Protein AF-A0A662R761-F1 (afdb_monomer_lite)

Secondary structure (DSSP, 8-state):
---PPPHHHHHHHHHHHHHHTTSEEEHHHHHTTS-GGGHHHHHHHHHHTTSEEEEETTEEEEPPHHHHHHHHHT-

Sequence (75 aa):
MVQALPRWLFKKYADIWEKFGDQEISYSDFHVCFEDTSIGTAITKLVRYGWISRIARARYKLNTPEKMTEEVAKL

pLDDT: mean 83.81, std 6.98, range [57.66, 90.62]

Structure (mmCIF, N/CA/C/O backbone):
data_AF-A0A662R761-F1
#
_entry.id   AF-A0A662R761-F1
#
loop_
_atom_site.group_PDB
_atom_site.id
_atom_site.type_symbol
_atom_site.label_atom_id
_atom_site.label_alt_id
_atom_site.label_comp_id
_atom_site.label_asym_id
_atom_site.label_entity_id
_atom_site.la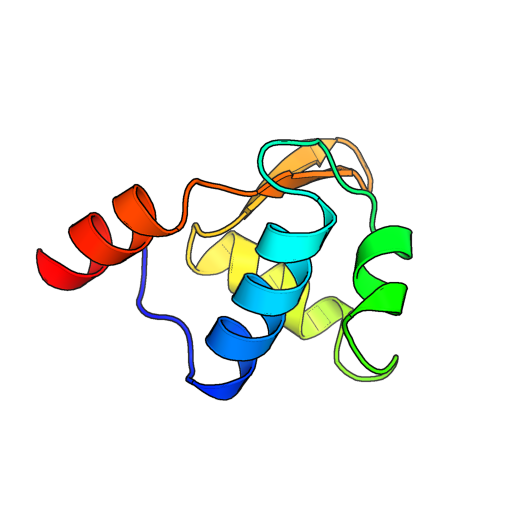bel_seq_id
_atom_site.pdbx_PDB_ins_code
_atom_site.Cartn_x
_atom_site.Cartn_y
_atom_site.Cartn_z
_atom_site.occupancy
_atom_site.B_iso_or_equiv
_atom_site.auth_seq_id
_atom_site.auth_comp_id
_atom_site.auth_asym_id
_atom_site.auth_atom_id
_atom_site.pdbx_PDB_model_num
ATOM 1 N N . MET A 1 1 ? -11.471 9.765 3.030 1.00 61.34 1 MET A N 1
ATOM 2 C CA . MET A 1 1 ? -12.073 8.675 3.822 1.00 61.34 1 MET A CA 1
ATOM 3 C C . MET A 1 1 ? -11.122 7.506 3.761 1.00 61.34 1 MET A C 1
ATOM 5 O O . MET A 1 1 ? -10.881 7.015 2.661 1.00 61.34 1 MET A O 1
ATOM 9 N N . VAL A 1 2 ? -10.532 7.142 4.899 1.00 79.00 2 VAL A N 1
ATOM 10 C CA . VAL A 1 2 ? -9.683 5.953 4.982 1.00 79.00 2 VAL A CA 1
ATOM 11 C C . VAL A 1 2 ? -10.581 4.729 4.855 1.00 79.00 2 VAL A C 1
ATOM 13 O O . VAL A 1 2 ? -11.660 4.698 5.431 1.00 79.00 2 VAL A O 1
ATOM 16 N N . GLN A 1 3 ? -10.190 3.762 4.036 1.00 82.38 3 GLN A N 1
ATOM 17 C CA . GLN A 1 3 ? -10.964 2.542 3.809 1.00 82.38 3 GLN A CA 1
ATOM 18 C C . GLN A 1 3 ? -10.093 1.311 4.066 1.00 82.38 3 GLN A C 1
ATOM 20 O O . GLN A 1 3 ? -8.873 1.355 3.893 1.00 82.38 3 GLN A O 1
ATOM 25 N N . ALA A 1 4 ? -10.726 0.196 4.436 1.00 84.31 4 ALA A N 1
ATOM 26 C CA . ALA A 1 4 ? -10.037 -1.071 4.650 1.00 84.31 4 ALA A CA 1
ATOM 27 C C . ALA A 1 4 ? -9.344 -1.552 3.365 1.00 84.31 4 ALA A C 1
ATOM 29 O O . ALA A 1 4 ? -9.966 -1.635 2.301 1.00 84.31 4 ALA A O 1
ATOM 30 N N . LEU A 1 5 ? -8.060 -1.906 3.464 1.00 86.06 5 LEU A N 1
ATOM 31 C CA . LEU A 1 5 ? -7.342 -2.518 2.350 1.00 86.06 5 LEU A CA 1
ATOM 32 C C . LEU A 1 5 ? -7.721 -4.000 2.203 1.00 86.06 5 LEU A C 1
ATOM 34 O O . LEU A 1 5 ? -7.863 -4.711 3.200 1.00 86.06 5 LEU A O 1
ATOM 38 N N . PRO A 1 6 ? -7.790 -4.520 0.966 1.00 86.44 6 PRO A N 1
ATOM 39 C CA . PRO A 1 6 ? -7.789 -5.958 0.729 1.00 86.44 6 PRO A CA 1
ATOM 40 C C . PRO A 1 6 ? -6.564 -6.624 1.372 1.00 86.44 6 PRO A C 1
ATOM 42 O O . PRO A 1 6 ? -5.466 -6.072 1.308 1.00 86.44 6 PRO A O 1
ATOM 45 N N . ARG A 1 7 ? -6.714 -7.849 1.899 1.00 84.38 7 ARG A N 1
ATOM 46 C CA . ARG A 1 7 ? -5.633 -8.603 2.580 1.00 84.38 7 ARG A CA 1
ATOM 47 C C . ARG A 1 7 ? -4.301 -8.621 1.820 1.00 84.38 7 ARG A C 1
ATOM 49 O O . ARG A 1 7 ? -3.252 -8.417 2.421 1.00 84.38 7 ARG A O 1
ATOM 56 N N . TRP A 1 8 ? -4.338 -8.850 0.507 1.00 85.00 8 TRP A N 1
ATOM 57 C CA . TRP A 1 8 ? -3.128 -8.893 -0.322 1.00 85.00 8 TRP A CA 1
ATOM 58 C C . TRP A 1 8 ? -2.431 -7.526 -0.408 1.00 85.00 8 TRP A C 1
ATOM 60 O O . TRP A 1 8 ? -1.206 -7.465 -0.391 1.00 85.00 8 TRP A O 1
ATOM 70 N N . LEU A 1 9 ? -3.201 -6.434 -0.458 1.00 87.00 9 LEU A N 1
ATOM 71 C CA . LEU A 1 9 ? -2.680 -5.072 -0.554 1.00 87.00 9 LEU A CA 1
ATOM 72 C C . LEU A 1 9 ? -2.172 -4.581 0.803 1.00 87.00 9 LEU A C 1
ATOM 74 O O . LEU A 1 9 ? -1.147 -3.915 0.855 1.00 87.00 9 LEU A O 1
ATOM 78 N N . PHE A 1 10 ? -2.842 -4.968 1.891 1.00 87.44 10 PHE A N 1
ATOM 79 C CA . PHE A 1 10 ? -2.380 -4.707 3.252 1.00 87.44 10 PHE A CA 1
ATOM 80 C C . PHE A 1 10 ? -1.028 -5.372 3.528 1.00 87.44 10 PHE A C 1
ATOM 82 O O . PHE A 1 10 ? -0.125 -4.720 4.035 1.00 87.44 10 PHE A O 1
ATOM 89 N N . LYS A 1 11 ? -0.849 -6.639 3.126 1.00 85.81 11 LYS A N 1
ATOM 90 C CA . LYS A 1 11 ? 0.441 -7.331 3.270 1.00 85.81 11 LYS A CA 1
ATOM 91 C C . LYS A 1 11 ? 1.562 -6.595 2.529 1.00 85.81 11 LYS A C 1
ATOM 93 O O . LYS A 1 11 ? 2.595 -6.308 3.113 1.00 85.81 11 LYS A O 1
ATOM 98 N N . LYS A 1 12 ? 1.318 -6.213 1.272 1.00 86.94 12 LYS A N 1
ATOM 99 C CA . LYS A 1 12 ? 2.285 -5.445 0.473 1.00 86.94 12 LYS A CA 1
ATOM 100 C C . LYS A 1 12 ? 2.572 -4.063 1.056 1.00 86.94 12 LYS A C 1
ATOM 102 O O . LYS A 1 12 ? 3.702 -3.595 0.994 1.00 86.94 12 LYS A O 1
ATOM 107 N N . TYR A 1 13 ? 1.558 -3.416 1.622 1.00 88.06 13 TYR A N 1
ATOM 108 C CA . TYR A 1 13 ? 1.726 -2.154 2.328 1.00 88.06 13 TYR A CA 1
ATOM 109 C C . TYR A 1 13 ? 2.610 -2.309 3.568 1.00 88.06 13 TYR A C 1
ATOM 111 O O . TYR A 1 13 ? 3.496 -1.488 3.775 1.00 88.06 13 TYR A O 1
ATOM 119 N N . ALA A 1 14 ? 2.405 -3.366 4.357 1.00 87.81 14 ALA A N 1
ATOM 120 C CA . ALA A 1 14 ? 3.238 -3.668 5.515 1.00 87.81 14 ALA A CA 1
ATOM 121 C C . ALA A 1 14 ? 4.704 -3.897 5.110 1.00 87.81 14 ALA A C 1
ATOM 123 O O . ALA A 1 14 ? 5.581 -3.290 5.713 1.00 87.81 14 ALA A O 1
ATOM 124 N N . ASP A 1 15 ? 4.959 -4.656 4.035 1.00 88.19 15 ASP A N 1
ATOM 125 C CA . ASP A 1 15 ? 6.317 -4.871 3.502 1.00 88.19 15 ASP A CA 1
ATOM 126 C C . ASP A 1 15 ? 7.003 -3.540 3.120 1.00 88.19 15 ASP A C 1
ATOM 128 O O . ASP A 1 15 ? 8.195 -3.339 3.350 1.00 88.19 15 ASP A O 1
ATOM 132 N N . ILE A 1 16 ? 6.244 -2.608 2.534 1.00 88.62 16 ILE A N 1
ATOM 133 C CA . ILE A 1 16 ? 6.735 -1.274 2.157 1.00 88.62 16 ILE A CA 1
ATOM 134 C C . ILE A 1 16 ? 6.985 -0.415 3.395 1.00 88.62 16 ILE A C 1
ATOM 136 O O . ILE A 1 16 ? 8.017 0.245 3.487 1.00 88.62 16 ILE A O 1
ATOM 140 N N . TRP A 1 17 ? 6.057 -0.421 4.349 1.00 89.19 17 TRP A N 1
ATOM 141 C CA . TRP A 1 17 ? 6.191 0.332 5.589 1.00 89.19 17 TRP A CA 1
ATOM 142 C C . TRP A 1 17 ? 7.380 -0.155 6.422 1.00 89.19 17 TRP A C 1
ATOM 144 O O . TRP A 1 17 ? 8.100 0.661 6.981 1.00 89.19 17 TRP A O 1
ATOM 154 N N . GLU A 1 18 ? 7.638 -1.460 6.466 1.00 88.81 18 GLU A N 1
ATOM 155 C CA . GLU A 1 18 ? 8.795 -2.016 7.172 1.00 88.81 18 GLU A CA 1
ATOM 156 C C . GLU A 1 18 ? 10.123 -1.555 6.550 1.00 88.81 18 GLU A C 1
ATOM 158 O O . GLU A 1 18 ? 11.081 -1.274 7.268 1.00 88.81 18 GLU A O 1
ATOM 163 N N . LYS A 1 19 ? 10.175 -1.416 5.219 1.00 88.12 19 LYS A N 1
ATOM 164 C CA . LYS A 1 19 ? 11.380 -0.971 4.505 1.00 88.12 19 LYS A CA 1
ATOM 165 C C . LYS A 1 19 ? 11.609 0.536 4.543 1.00 88.12 19 LYS A C 1
ATOM 167 O O . LYS A 1 19 ? 12.752 0.965 4.669 1.00 88.12 19 LYS A O 1
ATOM 172 N N . PHE A 1 20 ? 10.551 1.326 4.372 1.00 88.25 20 PHE A N 1
ATOM 173 C CA . PHE A 1 20 ? 10.657 2.771 4.146 1.00 88.25 20 PHE A CA 1
ATOM 174 C C . PHE A 1 20 ? 10.080 3.615 5.291 1.00 88.25 20 PHE A C 1
ATOM 176 O O . PHE A 1 20 ? 10.467 4.769 5.458 1.00 88.25 20 PHE A O 1
ATOM 183 N N . GLY A 1 21 ? 9.180 3.067 6.108 1.00 86.69 21 GLY A N 1
ATOM 184 C CA . GLY A 1 21 ? 8.585 3.762 7.251 1.00 86.69 21 GLY A CA 1
ATOM 185 C C . GLY A 1 21 ? 7.884 5.069 6.870 1.00 86.69 21 GLY A C 1
ATOM 186 O O . GLY A 1 21 ? 7.145 5.131 5.895 1.00 86.69 21 GLY A O 1
ATOM 187 N N . ASP A 1 22 ? 8.133 6.139 7.627 1.00 85.56 22 ASP A N 1
ATOM 188 C CA . ASP A 1 22 ? 7.56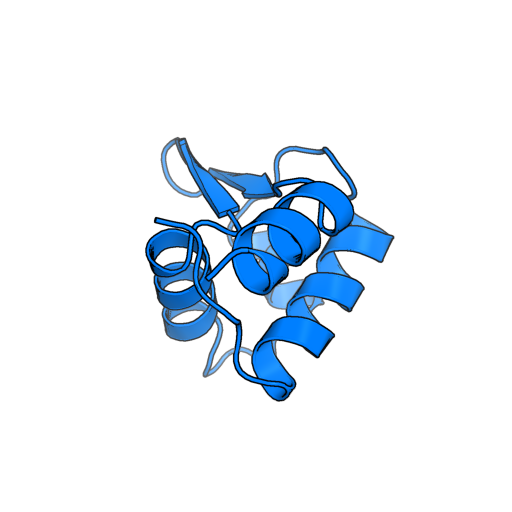0 7.480 7.390 1.00 85.56 22 ASP A CA 1
ATOM 189 C C . ASP A 1 22 ? 8.358 8.310 6.355 1.00 85.56 22 ASP A C 1
ATOM 191 O O . ASP A 1 22 ? 8.350 9.543 6.365 1.00 85.56 22 ASP A O 1
ATOM 195 N N . GLN A 1 23 ? 9.105 7.650 5.467 1.00 86.06 23 GLN A N 1
ATOM 196 C CA . GLN A 1 23 ? 9.855 8.330 4.413 1.00 86.06 23 GLN A CA 1
ATOM 197 C C . GLN A 1 23 ? 8.997 8.602 3.172 1.00 86.06 23 GLN A C 1
ATOM 199 O O . GLN A 1 23 ? 7.977 7.959 2.905 1.00 86.06 23 GLN A O 1
ATOM 204 N N . GLU A 1 24 ? 9.440 9.578 2.380 1.00 88.88 24 GLU A N 1
ATOM 205 C CA . GLU A 1 24 ? 8.927 9.773 1.029 1.00 88.88 24 GLU A CA 1
ATOM 206 C C . GLU A 1 24 ? 9.488 8.691 0.110 1.00 88.88 24 GLU A C 1
ATOM 208 O O . GLU A 1 24 ? 10.701 8.521 0.006 1.00 88.88 24 GLU A O 1
ATOM 213 N N . ILE A 1 25 ? 8.598 8.002 -0.597 1.00 89.50 25 ILE A N 1
ATOM 214 C CA . ILE A 1 25 ? 8.951 6.938 -1.530 1.00 89.50 25 ILE A CA 1
ATOM 215 C C . ILE A 1 25 ? 8.557 7.301 -2.957 1.00 89.50 25 ILE A C 1
ATOM 217 O O . ILE A 1 25 ? 7.570 7.997 -3.222 1.00 89.50 25 ILE A O 1
ATOM 221 N N . SER A 1 26 ? 9.346 6.821 -3.905 1.00 88.75 26 SER A N 1
ATOM 222 C CA . SER A 1 26 ? 9.131 7.004 -5.332 1.00 88.75 26 SER A CA 1
ATOM 223 C C . SER A 1 26 ? 8.381 5.825 -5.949 1.00 88.75 26 SER A C 1
ATOM 225 O O . SER A 1 26 ? 8.274 4.753 -5.362 1.00 88.75 26 SER A O 1
ATOM 227 N N . TYR A 1 27 ? 7.877 5.997 -7.174 1.00 86.00 27 TYR A N 1
ATOM 228 C CA . TYR A 1 27 ? 7.293 4.890 -7.945 1.00 86.00 27 TYR A CA 1
ATOM 229 C C . TYR A 1 27 ? 8.249 3.684 -8.069 1.00 86.00 27 TYR A C 1
ATOM 231 O O . TYR A 1 27 ? 7.806 2.542 -7.994 1.00 86.00 27 TYR A O 1
ATOM 239 N N . SER A 1 28 ? 9.556 3.929 -8.198 1.00 85.00 28 SER A N 1
ATOM 240 C CA . SER A 1 28 ? 10.578 2.880 -8.300 1.00 85.00 28 SER A CA 1
ATOM 241 C C . SER A 1 28 ? 10.710 2.054 -7.018 1.00 85.00 28 SER A C 1
ATOM 243 O O . SER A 1 28 ? 10.942 0.853 -7.085 1.00 85.00 28 SER A O 1
ATOM 245 N N . ASP A 1 29 ? 10.487 2.661 -5.854 1.00 86.56 29 ASP A N 1
ATOM 246 C CA . ASP A 1 29 ? 10.534 1.961 -4.565 1.00 86.56 29 ASP A CA 1
ATOM 247 C C . ASP A 1 29 ? 9.388 0.949 -4.427 1.00 86.56 29 ASP A C 1
ATOM 249 O O . ASP A 1 29 ? 9.544 -0.117 -3.826 1.00 86.56 29 ASP A O 1
ATOM 253 N N . PHE A 1 30 ? 8.249 1.220 -5.074 1.00 84.25 30 PHE A N 1
ATOM 254 C CA . PHE A 1 30 ? 7.151 0.261 -5.152 1.00 84.25 30 PHE A CA 1
ATOM 255 C C . PHE A 1 30 ? 7.515 -0.984 -5.971 1.00 84.25 30 PHE A C 1
ATOM 257 O O . PHE A 1 30 ? 7.057 -2.066 -5.606 1.00 84.25 30 PHE A O 1
ATOM 264 N N . HIS A 1 31 ? 8.368 -0.881 -7.002 1.00 84.25 31 HIS A N 1
ATOM 265 C CA . HIS A 1 31 ? 8.845 -2.057 -7.754 1.00 84.25 31 HIS A CA 1
ATOM 266 C C . HIS A 1 31 ? 9.637 -3.035 -6.882 1.00 84.25 31 HIS A C 1
ATOM 268 O O . HIS A 1 31 ? 9.664 -4.228 -7.158 1.00 84.25 31 HIS A O 1
ATOM 274 N N . VAL A 1 32 ? 10.245 -2.562 -5.793 1.00 81.44 32 VAL A N 1
ATOM 275 C CA . VAL A 1 32 ? 10.993 -3.427 -4.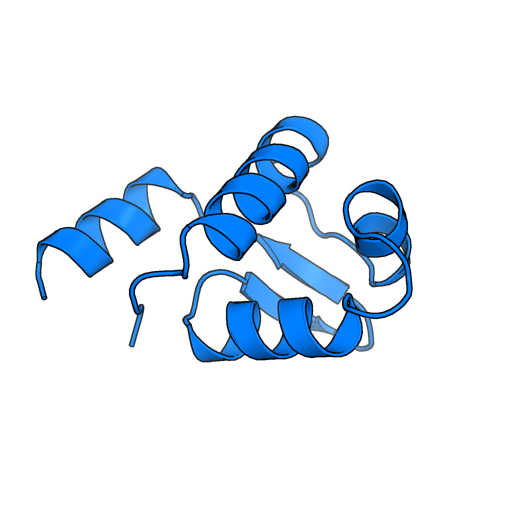869 1.00 81.44 32 VAL A CA 1
ATOM 276 C C . VAL A 1 32 ? 10.055 -4.335 -4.058 1.00 81.44 32 VAL A C 1
ATOM 278 O O . VAL A 1 32 ? 10.483 -5.373 -3.550 1.00 81.44 32 VAL A O 1
ATOM 281 N N . CYS A 1 33 ? 8.781 -3.959 -3.908 1.00 79.56 33 CYS A N 1
ATOM 282 C CA . CYS A 1 33 ? 7.827 -4.661 -3.039 1.00 79.56 33 CYS A CA 1
ATOM 283 C C . CYS A 1 33 ? 6.667 -5.315 -3.806 1.00 79.56 33 CYS A C 1
ATOM 285 O O . CYS A 1 33 ? 6.073 -6.301 -3.352 1.00 79.56 33 CYS A O 1
ATOM 287 N N . PHE A 1 34 ? 6.341 -4.796 -4.983 1.00 80.25 34 PHE A N 1
ATOM 288 C CA . PHE A 1 34 ? 5.282 -5.289 -5.851 1.00 80.25 34 PHE A CA 1
ATOM 289 C C . PHE A 1 34 ? 5.882 -5.896 -7.120 1.00 80.25 34 PHE A C 1
ATOM 291 O O . PHE A 1 34 ? 6.726 -5.286 -7.763 1.00 80.25 34 PHE A O 1
ATOM 298 N N . GLU A 1 35 ? 5.396 -7.073 -7.511 1.00 73.38 35 GLU A N 1
ATOM 299 C CA . GLU A 1 35 ? 5.702 -7.633 -8.827 1.00 73.38 35 GLU A CA 1
ATOM 300 C C . GLU A 1 35 ? 5.014 -6.790 -9.914 1.00 73.38 35 GLU A C 1
ATOM 302 O O . GLU A 1 35 ? 3.855 -6.376 -9.773 1.00 73.38 35 GLU A O 1
ATOM 307 N N . ASP A 1 36 ? 5.769 -6.515 -10.979 1.00 65.62 36 ASP A N 1
ATOM 308 C CA . ASP A 1 36 ? 5.601 -5.412 -11.935 1.00 65.62 36 ASP A CA 1
ATOM 309 C C . ASP A 1 36 ? 4.161 -5.163 -12.425 1.00 65.62 36 ASP A C 1
ATOM 311 O O . ASP A 1 36 ? 3.713 -4.024 -12.559 1.00 65.62 36 ASP A O 1
ATOM 315 N N . THR A 1 37 ? 3.379 -6.221 -12.636 1.00 65.19 37 THR A N 1
ATOM 316 C CA . THR A 1 37 ? 2.075 -6.142 -13.309 1.00 65.19 37 THR A CA 1
ATOM 317 C C . THR A 1 37 ? 0.969 -5.477 -12.478 1.00 65.19 37 THR A C 1
ATOM 319 O O . THR A 1 37 ? -0.063 -5.108 -13.033 1.00 65.19 37 THR A O 1
ATOM 322 N N . SER A 1 38 ? 1.149 -5.304 -11.161 1.00 77.12 38 SER A N 1
ATOM 323 C CA . SER A 1 38 ? 0.092 -4.790 -10.264 1.00 77.12 38 SER A CA 1
ATOM 324 C C . SER A 1 38 ? 0.413 -3.461 -9.572 1.00 77.12 38 SER A C 1
ATOM 326 O O . SER A 1 38 ? -0.430 -2.951 -8.829 1.00 77.12 38 SER A O 1
ATOM 328 N N . ILE A 1 39 ? 1.586 -2.867 -9.817 1.00 84.94 39 ILE A N 1
ATOM 329 C CA . ILE A 1 39 ? 2.063 -1.667 -9.103 1.00 84.94 39 ILE A CA 1
ATOM 330 C C . ILE A 1 39 ? 1.136 -0.473 -9.312 1.00 84.94 39 ILE A C 1
ATOM 332 O O . ILE A 1 39 ? 0.663 0.130 -8.348 1.00 84.94 39 ILE A O 1
ATOM 336 N N . GLY A 1 40 ? 0.826 -0.143 -10.569 1.00 84.12 40 GLY A N 1
ATOM 337 C CA . GLY A 1 40 ? -0.002 1.022 -10.891 1.00 84.12 40 GLY A CA 1
ATOM 338 C C . GLY A 1 40 ? -1.392 0.945 -10.253 1.00 84.12 40 GLY A C 1
ATOM 339 O O . GLY A 1 40 ? -1.888 1.924 -9.684 1.00 84.12 40 GLY A O 1
ATOM 340 N N . THR A 1 41 ? -2.004 -0.242 -10.275 1.00 86.81 41 THR A N 1
ATOM 341 C CA . THR A 1 41 ? -3.289 -0.498 -9.615 1.00 86.81 41 THR A CA 1
ATOM 342 C C . THR A 1 41 ? -3.166 -0.454 -8.095 1.00 86.81 41 THR A C 1
ATOM 344 O O . THR A 1 41 ? -4.045 0.107 -7.443 1.00 86.81 41 THR A O 1
ATOM 347 N N . ALA A 1 42 ? -2.099 -1.012 -7.521 1.00 87.94 42 ALA A N 1
ATOM 348 C CA . ALA A 1 42 ? -1.863 -0.999 -6.083 1.00 87.94 42 ALA A CA 1
ATOM 349 C C . ALA A 1 42 ? -1.687 0.425 -5.547 1.00 87.94 42 ALA A C 1
ATOM 351 O O . ALA A 1 42 ? -2.380 0.797 -4.606 1.00 87.94 42 ALA A O 1
ATOM 352 N N . ILE A 1 43 ? -0.858 1.248 -6.192 1.00 88.44 43 ILE A N 1
ATOM 353 C CA . ILE A 1 43 ? -0.654 2.657 -5.827 1.00 88.44 43 ILE A CA 1
ATOM 354 C C . ILE A 1 43 ? -1.969 3.427 -5.938 1.00 88.44 43 ILE A C 1
ATOM 356 O O . ILE A 1 43 ? -2.368 4.117 -5.003 1.00 88.44 43 ILE A O 1
ATOM 360 N N . THR A 1 44 ? -2.684 3.272 -7.055 1.00 88.88 44 THR A N 1
ATOM 361 C CA . THR A 1 44 ? -3.966 3.961 -7.269 1.00 88.88 44 THR A CA 1
ATOM 362 C C . THR A 1 44 ? -4.988 3.575 -6.203 1.00 88.88 44 THR A C 1
ATOM 364 O O . THR A 1 44 ? -5.698 4.437 -5.684 1.00 88.88 44 THR A O 1
ATOM 367 N N . LYS A 1 45 ? -5.044 2.288 -5.838 1.00 89.69 45 LYS A N 1
ATOM 368 C CA . LYS A 1 45 ? -5.853 1.818 -4.715 1.00 89.69 45 LYS A CA 1
ATOM 369 C C . LYS A 1 45 ? -5.376 2.482 -3.428 1.00 89.69 45 LYS A C 1
ATOM 371 O O . LYS A 1 45 ? -6.168 3.190 -2.829 1.00 89.69 45 LYS A O 1
ATOM 376 N N . LEU A 1 46 ? -4.121 2.332 -3.022 1.00 89.44 46 LEU A N 1
ATOM 377 C CA . LEU A 1 46 ? -3.606 2.889 -1.765 1.00 89.44 46 LEU A CA 1
ATOM 378 C C . LEU A 1 46 ? -3.900 4.391 -1.610 1.00 89.44 46 LEU A C 1
ATOM 380 O O . LEU A 1 46 ? -4.321 4.808 -0.534 1.00 89.44 46 LEU A O 1
ATOM 384 N N . VAL A 1 47 ? -3.764 5.178 -2.685 1.00 90.06 47 VAL A N 1
ATOM 385 C CA . VAL A 1 47 ? -4.145 6.602 -2.693 1.00 90.06 47 VAL A CA 1
ATOM 386 C C . VAL A 1 47 ? -5.645 6.763 -2.452 1.00 90.06 47 VAL A C 1
ATOM 388 O O . VAL A 1 47 ? -6.064 7.529 -1.588 1.00 90.06 47 VAL A O 1
ATOM 391 N N . ARG A 1 48 ? -6.476 6.018 -3.189 1.00 89.12 48 ARG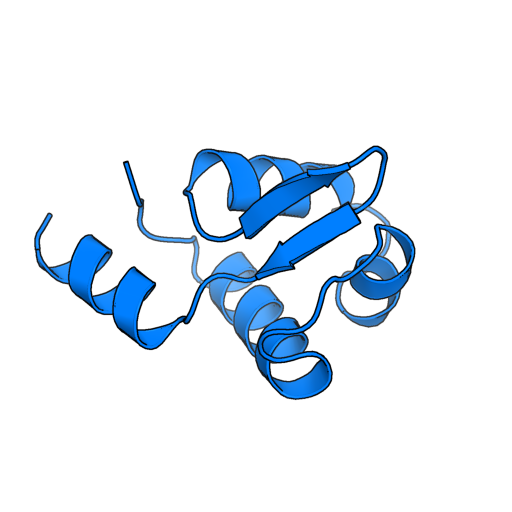 A N 1
ATOM 392 C CA . ARG A 1 48 ? -7.940 6.066 -3.067 1.00 89.12 48 ARG A CA 1
ATOM 393 C C . ARG A 1 48 ? -8.442 5.613 -1.692 1.00 89.12 48 ARG A C 1
ATOM 395 O O . ARG A 1 48 ? -9.398 6.191 -1.187 1.00 89.12 48 ARG A O 1
ATOM 402 N N . TYR A 1 49 ? -7.812 4.597 -1.106 1.00 89.44 49 TYR A N 1
ATOM 403 C CA . TYR A 1 49 ? -8.110 4.087 0.233 1.00 89.44 49 TYR A CA 1
ATOM 404 C C . TYR A 1 49 ? -7.551 5.003 1.337 1.00 89.44 49 TYR A C 1
ATOM 406 O O . TYR A 1 49 ? -7.865 4.778 2.500 1.00 89.44 49 TYR A O 1
ATOM 414 N N . GLY A 1 50 ? -6.741 6.015 1.003 1.00 87.44 50 GLY A N 1
ATOM 415 C CA . GLY A 1 50 ? -6.182 6.975 1.959 1.00 87.44 50 GLY A CA 1
ATOM 416 C C . GLY A 1 50 ? -4.941 6.494 2.714 1.00 87.44 50 GLY A C 1
ATOM 417 O O . GLY A 1 50 ? -4.526 7.153 3.659 1.00 87.44 50 GLY A O 1
ATOM 418 N N . TRP A 1 51 ? -4.329 5.380 2.308 1.00 89.44 51 TRP A N 1
ATOM 419 C CA . TRP A 1 51 ? -3.152 4.800 2.974 1.00 89.44 51 TRP A CA 1
ATOM 420 C C . TRP A 1 51 ? -1.839 5.441 2.536 1.00 89.44 51 TRP A C 1
ATOM 422 O O . TRP A 1 51 ? -0.862 5.416 3.278 1.00 89.44 51 TRP A O 1
ATOM 432 N N . ILE A 1 52 ? -1.815 6.036 1.342 1.00 90.38 52 ILE A N 1
ATOM 433 C CA . ILE A 1 52 ? -0.683 6.835 0.871 1.00 90.38 52 ILE A CA 1
ATOM 434 C C . ILE A 1 5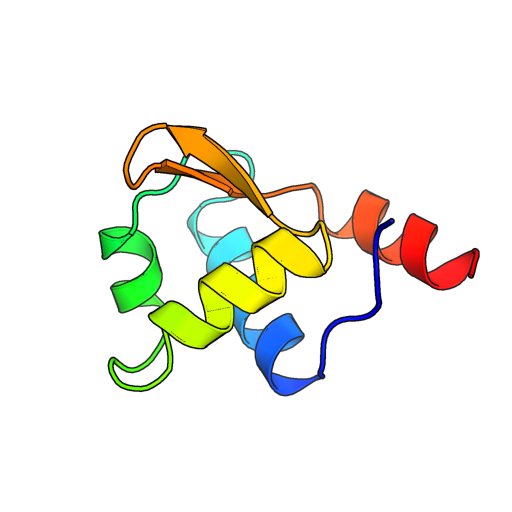2 ? -1.175 8.163 0.316 1.00 90.38 52 ILE A C 1
ATOM 436 O O . ILE A 1 52 ? -2.246 8.252 -0.284 1.00 90.38 52 ILE A O 1
ATOM 440 N N . SER A 1 53 ? -0.349 9.187 0.467 1.00 89.12 53 SER A N 1
ATOM 441 C CA . SER A 1 53 ? -0.610 10.535 -0.024 1.00 89.12 53 SER A CA 1
ATOM 442 C C . SER A 1 53 ? 0.362 10.861 -1.147 1.00 89.12 53 SER A C 1
ATOM 444 O O . SER A 1 53 ? 1.569 10.686 -1.005 1.00 89.12 53 SER A O 1
ATOM 446 N N . ARG A 1 54 ? -0.135 11.340 -2.288 1.00 88.25 54 ARG A N 1
ATOM 447 C CA . ARG A 1 54 ? 0.734 11.781 -3.385 1.00 88.25 54 ARG A CA 1
ATOM 448 C C . ARG A 1 54 ? 1.214 13.205 -3.107 1.00 88.25 54 ARG A C 1
ATOM 450 O O . ARG A 1 54 ? 0.398 14.118 -3.083 1.00 88.25 54 ARG A O 1
ATOM 457 N N . ILE A 1 55 ? 2.522 13.381 -2.926 1.00 88.06 55 ILE A N 1
ATOM 458 C CA . ILE A 1 55 ? 3.133 14.690 -2.631 1.00 88.06 55 ILE A CA 1
ATOM 459 C C . ILE A 1 55 ? 3.578 15.383 -3.919 1.00 88.06 55 ILE A C 1
ATOM 461 O O . ILE A 1 55 ? 3.361 16.578 -4.096 1.00 88.06 55 ILE A O 1
ATOM 465 N N . ALA A 1 56 ? 4.181 14.634 -4.844 1.00 84.25 56 ALA A N 1
ATOM 466 C CA . ALA A 1 56 ? 4.694 15.185 -6.094 1.00 84.25 56 ALA A CA 1
ATOM 467 C C . ALA A 1 56 ? 4.556 14.191 -7.255 1.00 84.25 56 ALA A C 1
ATOM 469 O O . ALA A 1 56 ? 4.008 13.086 -7.133 1.00 84.25 56 ALA A O 1
ATOM 470 N N . ARG A 1 57 ? 5.044 14.582 -8.437 1.00 79.88 57 ARG A N 1
ATOM 471 C CA . ARG A 1 57 ? 5.093 13.688 -9.597 1.00 79.88 57 ARG A CA 1
ATOM 472 C C . ARG A 1 57 ? 5.973 12.480 -9.254 1.00 79.88 57 ARG A C 1
ATOM 474 O O . ARG A 1 57 ? 7.164 12.635 -9.031 1.00 79.88 57 ARG A O 1
ATOM 481 N N . ALA A 1 58 ? 5.352 11.300 -9.202 1.00 79.81 58 ALA A N 1
ATOM 482 C CA . ALA A 1 58 ? 5.981 10.032 -8.830 1.00 79.81 58 ALA A CA 1
ATOM 483 C C . ALA A 1 58 ? 6.571 9.966 -7.404 1.00 79.81 58 ALA A C 1
ATOM 485 O O . ALA A 1 58 ? 7.398 9.093 -7.157 1.00 79.81 58 ALA A O 1
ATOM 486 N N . ARG A 1 59 ? 6.128 10.828 -6.471 1.00 88.31 59 ARG A N 1
ATOM 487 C CA . ARG A 1 59 ? 6.473 10.742 -5.040 1.00 88.31 59 ARG A CA 1
ATOM 488 C C . ARG A 1 59 ? 5.237 10.602 -4.168 1.00 88.31 59 ARG A C 1
ATOM 490 O O . ARG A 1 59 ? 4.255 11.333 -4.342 1.00 88.31 59 ARG A O 1
ATOM 497 N N . TYR A 1 60 ? 5.328 9.694 -3.211 1.00 90.56 60 TYR A N 1
ATOM 498 C CA . TYR A 1 60 ? 4.259 9.307 -2.311 1.00 90.56 60 TYR A CA 1
ATOM 499 C C . TYR A 1 60 ? 4.783 9.287 -0.882 1.00 90.56 60 TYR A C 1
ATOM 501 O O . TYR A 1 60 ? 5.928 8.925 -0.638 1.00 90.56 60 TYR A O 1
ATOM 509 N N . LYS A 1 61 ? 3.928 9.657 0.061 1.00 90.38 61 LYS A N 1
ATOM 510 C CA . LYS A 1 61 ? 4.181 9.509 1.485 1.00 90.38 61 LYS A CA 1
ATOM 511 C C . LYS A 1 61 ? 3.251 8.458 2.050 1.00 90.38 61 LYS A C 1
ATOM 513 O O . LYS A 1 61 ? 2.048 8.476 1.781 1.00 90.38 61 LYS A O 1
ATOM 518 N N . LEU A 1 62 ? 3.841 7.534 2.787 1.00 90.62 62 LEU A N 1
ATOM 519 C CA . LEU A 1 62 ? 3.126 6.491 3.494 1.00 90.62 62 LEU A CA 1
ATOM 520 C C . LEU A 1 62 ? 2.475 7.090 4.742 1.00 90.62 62 LEU A C 1
ATOM 522 O O . LEU A 1 62 ? 3.075 7.925 5.416 1.00 90.62 62 LEU A O 1
ATOM 526 N N . ASN A 1 63 ? 1.246 6.687 5.048 1.00 88.50 63 ASN A N 1
ATOM 527 C CA . ASN A 1 63 ? 0.584 7.105 6.278 1.00 88.50 63 ASN A CA 1
ATOM 528 C C . ASN A 1 63 ? 0.778 6.048 7.373 1.00 88.50 63 ASN A C 1
ATOM 530 O O . ASN A 1 63 ? 0.789 4.850 7.101 1.00 88.50 63 ASN A O 1
ATOM 534 N N . THR A 1 64 ? 0.882 6.461 8.634 1.00 86.50 64 THR A N 1
ATOM 535 C CA . THR A 1 64 ? 1.118 5.524 9.740 1.00 86.50 64 THR A CA 1
ATOM 536 C C . THR A 1 64 ? 0.055 4.415 9.775 1.00 86.50 64 THR A C 1
ATOM 538 O O . THR A 1 64 ? -1.135 4.733 9.883 1.00 86.50 64 THR A O 1
ATOM 541 N N . PRO A 1 65 ? 0.442 3.126 9.704 1.00 82.75 65 PRO A N 1
ATOM 542 C CA . PRO A 1 65 ? -0.503 2.018 9.638 1.00 82.75 65 PRO A CA 1
ATOM 543 C C . PRO A 1 65 ? -1.397 1.954 10.874 1.00 82.75 65 PRO A C 1
ATOM 545 O O . PRO A 1 65 ? -2.577 1.682 10.715 1.00 82.75 65 PRO A O 1
ATOM 548 N N . GLU A 1 66 ? -0.885 2.281 12.066 1.00 79.69 66 GLU A N 1
ATOM 549 C CA . GLU A 1 66 ? -1.667 2.317 13.313 1.00 79.69 66 GLU A CA 1
ATOM 550 C C . GLU A 1 66 ? -2.849 3.285 13.202 1.00 79.69 66 GLU A C 1
ATOM 552 O O . GLU A 1 66 ? -4.008 2.895 13.361 1.00 79.69 66 GLU A O 1
ATOM 557 N N . LYS A 1 67 ? -2.560 4.523 12.789 1.00 78.56 67 LYS A N 1
ATOM 558 C CA . LYS A 1 67 ? -3.571 5.558 12.567 1.00 78.56 67 LYS A CA 1
ATOM 559 C C . LYS A 1 67 ? -4.586 5.131 11.505 1.00 78.56 67 LYS A C 1
ATOM 561 O O . LYS A 1 67 ? -5.783 5.327 11.684 1.00 78.56 67 LYS A O 1
ATOM 566 N N . MET A 1 68 ? -4.119 4.512 10.420 1.00 80.25 68 MET A N 1
ATOM 567 C CA . MET A 1 68 ? -4.995 4.017 9.355 1.00 80.25 68 MET A CA 1
ATOM 568 C C . MET A 1 68 ? -5.882 2.860 9.835 1.00 80.25 68 MET A C 1
ATOM 570 O O . MET A 1 68 ? -7.065 2.830 9.511 1.00 80.25 68 MET A O 1
ATOM 574 N N . THR A 1 69 ? -5.355 1.929 10.636 1.00 78.31 69 THR A N 1
ATOM 575 C CA . THR A 1 69 ? -6.141 0.822 11.197 1.00 78.31 69 THR A CA 1
ATOM 576 C C . THR A 1 69 ? -7.174 1.298 12.209 1.00 78.31 69 THR A C 1
ATOM 578 O O . THR A 1 69 ? -8.288 0.786 12.196 1.00 78.31 69 THR A O 1
ATOM 581 N N . GLU A 1 70 ? -6.857 2.302 13.029 1.00 78.25 70 GLU A N 1
ATOM 582 C CA . GLU A 1 70 ? -7.831 2.922 13.930 1.00 78.25 70 GLU A CA 1
ATOM 583 C C . GLU A 1 70 ? -8.954 3.629 13.170 1.00 78.25 70 GLU A C 1
ATOM 585 O O . GLU A 1 70 ? -10.117 3.513 13.553 1.00 78.25 70 GLU A O 1
ATOM 590 N N . GLU A 1 71 ? -8.638 4.351 12.089 1.00 75.75 71 GLU A N 1
ATOM 591 C CA . GLU A 1 71 ? -9.668 4.995 11.266 1.00 75.75 71 GLU A CA 1
ATOM 592 C C . GLU A 1 71 ? -10.552 3.975 10.542 1.00 75.75 71 GLU A C 1
ATOM 594 O O . GLU A 1 71 ? -11.754 4.192 10.420 1.00 75.75 71 GLU A O 1
ATOM 599 N N . VAL A 1 72 ? -9.989 2.840 10.117 1.00 77.75 72 VAL A N 1
A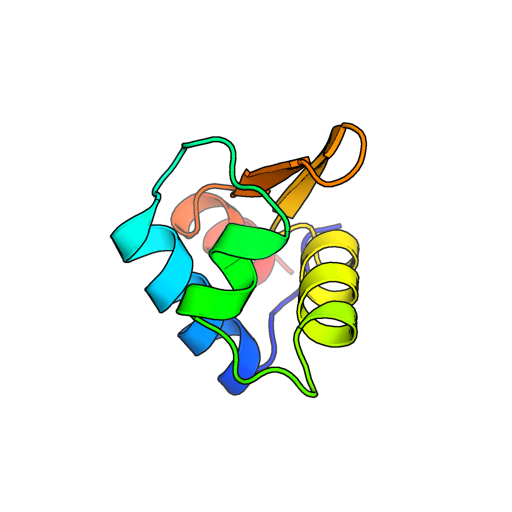TOM 600 C CA . VAL A 1 72 ? -10.768 1.729 9.549 1.00 77.75 72 VAL A CA 1
ATOM 601 C C . VAL A 1 72 ? -11.619 1.030 10.607 1.00 77.75 72 VAL A C 1
ATOM 603 O O . VAL A 1 72 ? -12.740 0.647 10.306 1.00 77.75 72 VAL A O 1
ATOM 606 N N . ALA A 1 73 ? -11.118 0.862 11.832 1.00 71.31 73 ALA A N 1
ATOM 607 C CA . ALA A 1 73 ? -11.852 0.210 12.918 1.00 71.31 73 ALA A CA 1
ATOM 608 C C . ALA A 1 73 ? -13.012 1.060 13.471 1.00 71.31 73 ALA A C 1
ATOM 610 O O . ALA A 1 73 ? -13.886 0.528 14.150 1.00 71.31 73 ALA A O 1
ATOM 611 N N . LYS A 1 74 ? -13.008 2.373 13.208 1.00 67.88 74 LYS A N 1
ATOM 612 C CA . LYS A 1 74 ? -14.079 3.312 13.585 1.00 67.88 74 LYS A CA 1
ATOM 613 C C . LYS A 1 74 ? -15.209 3.414 12.547 1.00 67.88 74 LYS A C 1
ATOM 615 O O . LYS A 1 74 ? -16.182 4.117 12.818 1.00 67.88 74 LYS A O 1
ATOM 620 N N . LEU A 1 75 ? -15.066 2.769 11.385 1.00 57.66 75 LEU A N 1
ATOM 621 C CA . LEU A 1 75 ? -16.078 2.676 10.320 1.00 57.66 75 LEU A CA 1
ATOM 622 C C . LEU A 1 75 ? -16.950 1.431 10.489 1.00 57.66 75 LEU A C 1
ATOM 624 O O . LEU A 1 75 ? -18.160 1.554 10.203 1.00 57.66 75 LEU A O 1
#

Foldseek 3Di:
DAEDDDPVLVVLLVVLCVVQNQHKDFLVSSVVRDPDPCSVVSVVVCVVNVQWDADDDRIIGGDDVVVSVVVHVVD

Radius of gyration: 11.39 Å; chains: 1; bounding box: 28×24×27 Å